Protein AF-X0T4K6-F1 (afdb_monomer_lite)

Structure (mmCIF, N/CA/C/O backbone):
data_AF-X0T4K6-F1
#
_entry.id   AF-X0T4K6-F1
#
loop_
_atom_site.group_PDB
_atom_site.id
_atom_site.type_symbol
_atom_site.label_atom_id
_atom_site.label_alt_id
_atom_site.label_comp_id
_atom_site.label_asym_id
_atom_site.label_entity_id
_atom_site.label_seq_id
_atom_site.pdbx_PDB_ins_code
_atom_site.Cartn_x
_atom_site.Cartn_y
_atom_site.Cartn_z
_atom_site.occupancy
_atom_site.B_iso_or_equiv
_atom_site.auth_seq_id
_atom_site.auth_comp_id
_atom_site.auth_asym_id
_atom_site.auth_atom_id
_atom_site.pdbx_PDB_model_num
ATOM 1 N N . MET A 1 1 ? 5.252 43.587 36.822 1.00 39.12 1 MET A N 1
ATOM 2 C CA . MET A 1 1 ? 5.323 43.220 35.393 1.00 39.12 1 MET A CA 1
ATOM 3 C C . MET A 1 1 ? 4.834 41.787 35.268 1.00 39.12 1 MET A C 1
ATOM 5 O O . MET A 1 1 ? 5.603 40.861 35.473 1.00 39.12 1 MET A O 1
ATOM 9 N N . THR A 1 2 ? 3.531 41.594 35.089 1.00 39.03 2 THR A N 1
ATOM 10 C CA . THR A 1 2 ? 2.929 40.259 34.969 1.00 39.03 2 THR A CA 1
ATOM 11 C C . THR A 1 2 ? 2.841 39.917 33.487 1.00 39.03 2 THR A C 1
ATOM 13 O O . THR A 1 2 ? 2.064 40.534 32.760 1.00 39.03 2 THR A O 1
ATOM 16 N N . HIS A 1 3 ? 3.676 38.987 33.023 1.00 38.81 3 HIS A N 1
ATOM 17 C CA . HIS A 1 3 ? 3.606 38.489 31.653 1.00 38.81 3 HIS A CA 1
ATOM 18 C C . HIS A 1 3 ? 2.270 37.767 31.431 1.00 38.81 3 HIS A C 1
ATOM 20 O O . HIS A 1 3 ? 1.945 36.819 32.141 1.00 38.81 3 HIS A O 1
ATOM 26 N N . SER A 1 4 ? 1.496 38.235 30.447 1.00 42.41 4 SER A N 1
ATOM 27 C CA . SER A 1 4 ? 0.382 37.474 29.875 1.00 42.41 4 SER A CA 1
ATOM 28 C C . SER A 1 4 ? 0.935 36.235 29.170 1.00 42.41 4 SER A C 1
ATOM 30 O O . SER A 1 4 ? 1.905 36.373 28.420 1.00 42.41 4 SER A O 1
ATOM 32 N N . PRO A 1 5 ? 0.346 35.042 29.353 1.00 49.62 5 PRO A N 1
ATOM 33 C CA . PRO A 1 5 ? 0.719 33.895 28.551 1.00 49.62 5 PRO A CA 1
ATOM 34 C C . PRO A 1 5 ? 0.211 34.110 27.123 1.00 49.62 5 PRO A C 1
ATOM 36 O O . PRO A 1 5 ? -0.975 34.335 26.877 1.00 49.62 5 PRO A O 1
ATOM 39 N N . HIS A 1 6 ? 1.164 34.083 26.200 1.00 42.81 6 HIS A N 1
ATOM 40 C CA . HIS A 1 6 ? 0.963 34.083 24.764 1.00 42.81 6 HIS A CA 1
ATOM 41 C C . HIS A 1 6 ? 0.064 32.893 24.404 1.00 42.81 6 HIS A C 1
ATOM 43 O O . HIS A 1 6 ? 0.386 31.750 24.713 1.00 42.81 6 HIS A O 1
ATOM 49 N N . SER A 1 7 ? -1.089 33.157 23.794 1.00 48.31 7 SER A N 1
ATOM 50 C CA . SER A 1 7 ? -1.938 32.116 23.228 1.00 48.31 7 SER A CA 1
ATOM 51 C C . SER A 1 7 ? -1.241 31.527 22.001 1.00 48.31 7 SER A C 1
ATOM 53 O 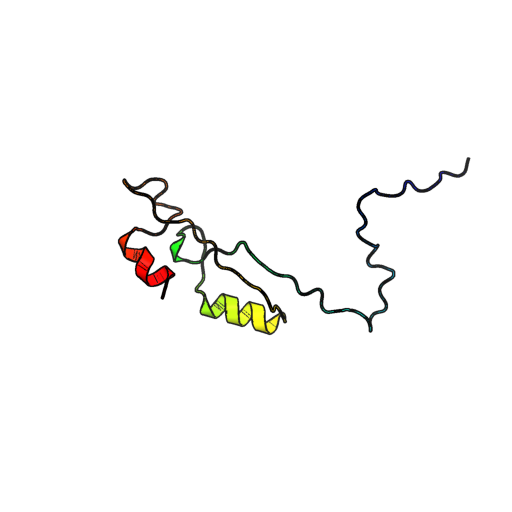O . SER A 1 7 ? -0.973 32.236 21.026 1.00 48.31 7 SER A O 1
ATOM 55 N N . ASP A 1 8 ? -0.916 30.238 22.067 1.00 49.72 8 ASP A N 1
ATOM 56 C CA . ASP A 1 8 ? -0.433 29.474 20.922 1.00 49.72 8 ASP A CA 1
ATOM 57 C C . ASP A 1 8 ? -1.563 29.356 19.894 1.00 49.72 8 ASP A C 1
ATOM 59 O O . ASP A 1 8 ? -2.675 28.913 20.185 1.00 49.72 8 ASP A O 1
ATOM 63 N N . LYS A 1 9 ? -1.291 29.821 18.672 1.00 49.12 9 LYS A N 1
ATOM 64 C CA . LYS A 1 9 ? -2.272 30.021 17.590 1.00 49.12 9 LYS A CA 1
ATOM 65 C C . LYS A 1 9 ? -2.646 28.738 16.839 1.00 49.12 9 LYS A C 1
ATOM 67 O O . LYS A 1 9 ? -3.180 28.799 15.734 1.00 49.12 9 LYS A O 1
ATOM 72 N N . HIS A 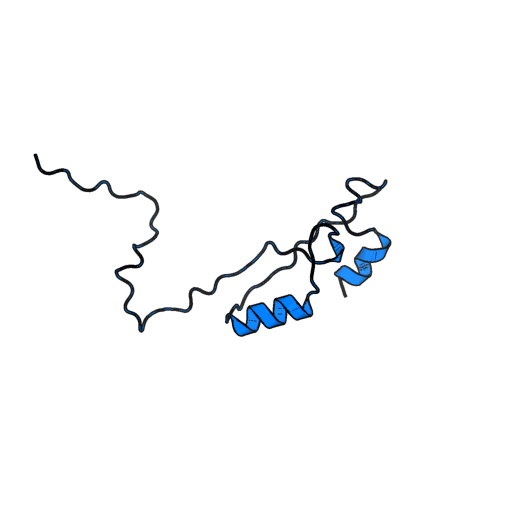1 10 ? -2.398 27.578 17.428 1.00 53.16 10 HIS A N 1
ATOM 73 C CA . HIS A 1 10 ? -2.777 26.287 16.872 1.00 53.16 10 HIS A CA 1
ATOM 74 C C . HIS A 1 10 ? -3.691 25.637 17.898 1.00 53.16 10 HIS A C 1
ATOM 76 O O . HIS A 1 10 ? -3.229 25.273 18.971 1.00 53.16 10 HIS A O 1
ATOM 82 N N . GLY A 1 11 ? -4.993 25.581 17.604 1.00 45.03 11 GLY A N 1
ATOM 83 C CA . GLY A 1 11 ? -6.068 25.153 18.508 1.00 45.03 11 GLY A CA 1
ATOM 84 C C . GLY A 1 11 ? -6.030 23.678 18.919 1.00 45.03 11 GLY A C 1
ATOM 85 O O . GLY A 1 11 ? -7.053 23.006 18.868 1.00 45.03 11 GLY A O 1
ATOM 86 N N . ILE A 1 12 ? -4.868 23.172 19.323 1.00 53.94 12 ILE A N 1
ATOM 87 C CA . ILE A 1 12 ? -4.693 21.871 19.948 1.00 53.94 12 ILE A CA 1
ATOM 88 C C . ILE A 1 12 ? -4.841 22.102 21.459 1.00 53.94 12 ILE A C 1
ATOM 90 O O . ILE A 1 12 ? -3.984 22.748 22.068 1.00 53.94 12 ILE A O 1
ATOM 94 N N . PRO A 1 13 ? -5.939 21.657 22.091 1.00 45.75 13 PRO A N 1
ATOM 95 C CA . PRO A 1 13 ? -6.136 21.862 23.518 1.00 45.75 13 PRO A CA 1
ATOM 96 C C . PRO A 1 13 ? -5.078 21.109 24.334 1.00 45.75 13 PRO A C 1
ATOM 98 O O . PRO A 1 13 ? -4.695 19.986 24.013 1.00 45.75 13 PRO A O 1
ATOM 101 N N . SER A 1 14 ? -4.628 21.726 25.430 1.00 53.59 14 SER A N 1
ATOM 102 C CA . SER A 1 14 ? -3.734 21.092 26.402 1.00 53.59 14 SER A CA 1
ATOM 103 C C . SER A 1 14 ? -4.347 19.792 26.937 1.00 53.59 14 SER A C 1
ATOM 105 O O . SER A 1 14 ? -5.456 19.800 27.479 1.00 53.59 14 SER A O 1
ATOM 107 N N . LEU A 1 15 ? -3.585 18.696 26.857 1.00 56.97 15 LEU A N 1
ATOM 108 C CA . LEU A 1 15 ? -3.977 17.347 27.299 1.00 56.97 15 LEU A CA 1
ATOM 109 C C . LEU A 1 15 ? -4.345 17.256 28.794 1.00 56.97 15 LEU A C 1
ATOM 111 O O . LEU A 1 15 ? -4.913 16.263 29.233 1.00 56.97 15 LEU A O 1
ATOM 115 N N . SER A 1 16 ? -4.060 18.298 29.579 1.00 59.12 16 SER A N 1
ATOM 116 C CA . SER A 1 16 ? -4.312 18.356 31.024 1.00 59.12 16 SER A CA 1
ATOM 117 C C . SER A 1 16 ? -5.776 18.603 31.419 1.00 59.12 16 SER A C 1
ATOM 119 O O . SER A 1 16 ? -6.098 18.544 32.604 1.00 59.12 16 SER A O 1
ATOM 121 N N . ARG A 1 17 ? -6.672 18.899 30.464 1.00 56.75 17 ARG A N 1
ATOM 122 C CA . ARG A 1 17 ? -8.077 19.274 30.738 1.00 56.75 17 ARG A CA 1
ATOM 123 C C . ARG A 1 17 ? -9.130 18.312 30.188 1.00 56.75 17 ARG A C 1
ATOM 125 O O . ARG A 1 17 ? -10.317 18.606 30.294 1.00 56.75 17 ARG A O 1
ATOM 132 N N . ILE A 1 18 ? -8.728 17.182 29.612 1.00 56.41 18 ILE A N 1
ATOM 133 C CA . ILE A 1 18 ? -9.672 16.178 29.111 1.00 56.41 18 ILE A CA 1
ATOM 134 C C . ILE A 1 18 ? -10.015 15.241 30.282 1.00 56.41 18 ILE A C 1
ATOM 136 O O . ILE A 1 18 ? -9.117 14.555 30.773 1.00 56.41 18 ILE A O 1
ATOM 140 N N . PRO A 1 19 ? -11.266 15.213 30.785 1.00 53.81 19 PRO A N 1
ATOM 141 C CA . PRO A 1 19 ? -11.643 14.281 31.842 1.00 53.81 19 PRO A CA 1
ATOM 142 C C . PRO A 1 19 ? -11.400 12.843 31.362 1.00 53.81 19 PRO A C 1
ATOM 144 O O . PRO A 1 19 ? -11.772 12.488 30.247 1.00 53.81 19 PRO A O 1
ATOM 147 N N . PHE A 1 20 ? -10.784 12.010 32.209 1.00 55.78 20 PHE A N 1
ATOM 148 C CA . PHE A 1 20 ? -10.326 10.646 31.880 1.00 55.78 20 PHE A CA 1
ATOM 149 C C . PHE A 1 20 ? -11.439 9.735 31.314 1.00 55.78 20 PHE A C 1
ATOM 151 O O . PHE A 1 20 ? -11.172 8.809 30.559 1.00 55.78 20 PHE A O 1
ATOM 158 N N . SER A 1 21 ? -12.703 10.036 31.630 1.00 54.03 21 SER A N 1
ATOM 159 C CA . SER A 1 21 ? -13.894 9.324 31.141 1.00 54.03 21 SER A CA 1
ATOM 160 C C . SER A 1 21 ? -14.411 9.807 29.775 1.00 54.03 21 SER A C 1
ATOM 162 O O . SER A 1 21 ? -15.342 9.215 29.234 1.00 54.03 21 SER A O 1
ATOM 164 N N . SER A 1 22 ? -13.851 10.883 29.225 1.00 52.62 22 SER A N 1
ATOM 165 C CA . SER A 1 22 ? -14.197 11.438 27.909 1.00 52.62 22 SER A CA 1
ATOM 166 C C . SER A 1 22 ? -13.019 11.370 26.947 1.00 52.62 22 SER A C 1
ATOM 168 O O . SER A 1 22 ? -12.962 12.137 25.986 1.00 52.62 22 SER A O 1
ATOM 170 N N . ILE A 1 23 ? -12.098 10.427 27.180 1.00 55.75 23 ILE A N 1
ATOM 171 C CA . ILE A 1 23 ? -11.206 9.923 26.141 1.00 55.75 23 ILE A CA 1
ATOM 172 C C . ILE A 1 23 ? -12.123 9.252 25.117 1.00 55.75 23 ILE A C 1
ATOM 174 O O . ILE A 1 23 ? -12.324 8.041 25.116 1.00 55.75 23 ILE A O 1
ATOM 178 N N . VAL A 1 24 ? -12.726 10.060 24.244 1.00 54.38 24 VAL A N 1
ATOM 179 C CA . VAL A 1 24 ? -12.950 9.642 22.869 1.00 54.38 24 VAL A CA 1
ATOM 180 C C . VAL A 1 24 ? -11.596 9.090 22.482 1.00 54.38 24 VAL A C 1
ATOM 182 O O . VAL A 1 24 ? -10.635 9.860 22.437 1.00 54.38 24 VAL A O 1
ATOM 185 N N . THR A 1 25 ? -11.488 7.761 22.398 1.00 58.41 25 THR A N 1
ATOM 186 C CA . THR A 1 25 ? -10.334 7.065 21.843 1.00 58.41 25 THR A CA 1
ATOM 187 C C . THR A 1 25 ? -9.919 7.908 20.662 1.00 58.41 25 THR A C 1
ATOM 189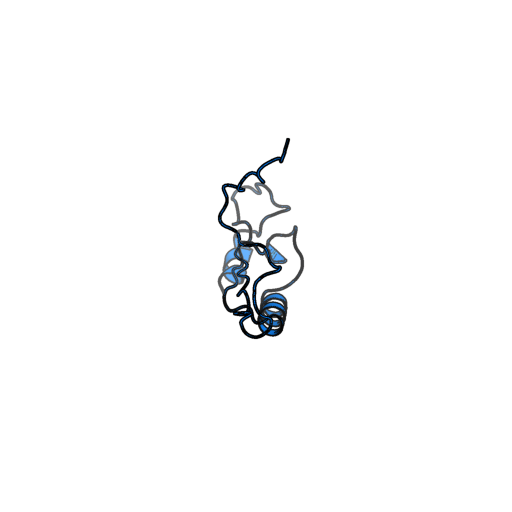 O O . THR A 1 25 ? -10.686 7.997 19.705 1.00 58.41 25 THR A O 1
ATOM 192 N N . LEU A 1 26 ? -8.824 8.664 20.787 1.00 58.47 26 LEU A N 1
ATOM 193 C CA . LEU A 1 26 ? -8.361 9.484 19.687 1.00 58.47 26 LEU A CA 1
ATOM 194 C C . LEU A 1 26 ? -8.019 8.431 18.641 1.00 58.47 26 LEU A C 1
ATOM 196 O O . LEU A 1 26 ? -7.036 7.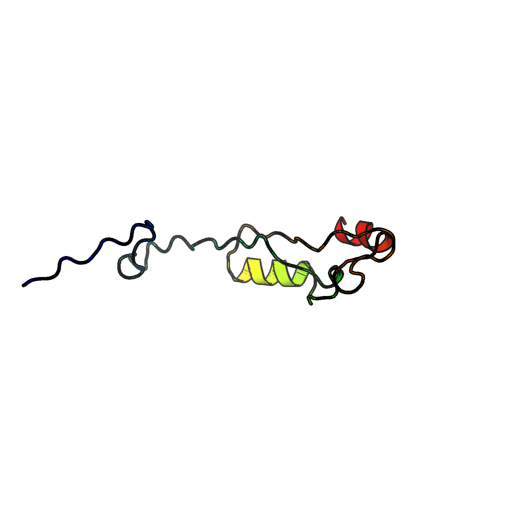712 18.805 1.00 58.47 26 LEU A O 1
ATOM 200 N N . MET A 1 27 ? -8.938 8.211 17.699 1.00 67.81 27 MET A N 1
ATOM 201 C CA . MET A 1 27 ? -8.857 7.154 16.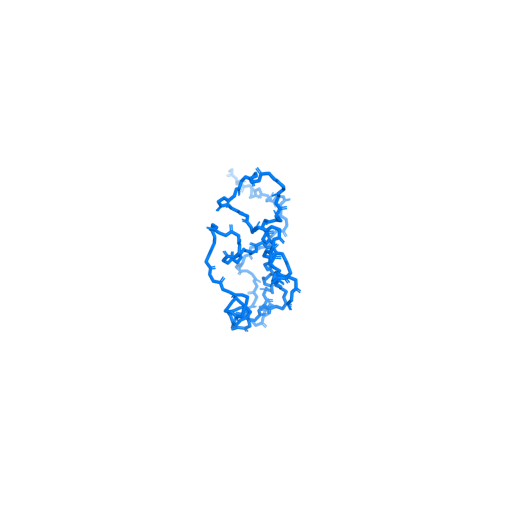705 1.00 67.81 27 MET A CA 1
ATOM 202 C C . MET A 1 27 ? -7.731 7.567 15.777 1.00 67.81 27 MET A C 1
ATOM 204 O O . MET A 1 27 ? -7.950 8.238 14.769 1.00 67.81 27 MET A O 1
ATOM 208 N N . LEU A 1 28 ? -6.502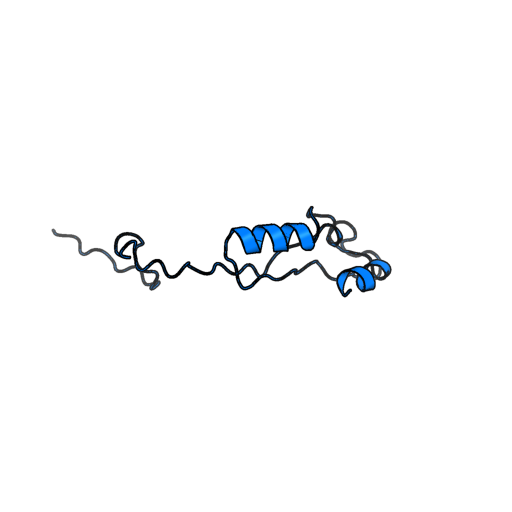 7.265 16.190 1.00 79.00 28 LEU A N 1
ATOM 209 C CA . LEU A 1 28 ? -5.333 7.575 15.406 1.00 79.00 28 LEU A CA 1
ATOM 210 C C . LEU A 1 28 ? -5.465 6.758 14.131 1.00 79.00 28 LEU A C 1
ATOM 212 O O . LEU A 1 28 ? -5.575 5.535 14.168 1.00 79.00 28 LEU A O 1
ATOM 216 N N . SER A 1 29 ? -5.550 7.473 13.025 1.00 89.06 29 SER A N 1
ATOM 217 C CA . SER A 1 29 ? -5.593 6.887 11.699 1.00 89.06 29 SER A CA 1
ATOM 218 C C . SER A 1 29 ? -4.189 6.958 11.130 1.00 89.06 29 SER A C 1
ATOM 220 O O . SER A 1 29 ? -3.547 8.005 11.237 1.00 89.06 29 SER A O 1
ATOM 222 N N . ASP A 1 30 ? -3.720 5.865 10.540 1.00 92.12 30 ASP A N 1
ATOM 223 C CA . ASP A 1 30 ? -2.445 5.838 9.828 1.00 92.12 30 ASP A CA 1
ATOM 224 C C . ASP A 1 30 ? -2.716 5.715 8.331 1.00 92.12 30 ASP A C 1
ATOM 226 O O . ASP A 1 30 ? -3.401 4.797 7.884 1.00 92.12 30 ASP A O 1
ATOM 230 N N . TYR A 1 31 ? -2.210 6.676 7.568 1.00 95.12 31 TYR A N 1
ATOM 231 C CA . TYR A 1 31 ? -2.386 6.743 6.121 1.00 95.12 31 TYR A CA 1
ATOM 232 C C . TYR A 1 31 ? -1.058 6.666 5.368 1.00 95.12 31 TYR A C 1
ATOM 234 O O . TYR A 1 31 ? -1.022 6.975 4.179 1.00 95.12 31 TYR A O 1
ATOM 242 N N . HIS A 1 32 ? 0.034 6.320 6.050 1.00 96.19 32 HIS A N 1
ATOM 243 C CA . HIS A 1 32 ? 1.357 6.226 5.450 1.00 96.19 32 HIS A CA 1
ATOM 244 C C . HIS A 1 32 ? 2.112 5.035 6.037 1.00 96.19 32 HIS A C 1
ATOM 246 O O . HIS A 1 32 ? 3.074 5.185 6.790 1.00 96.19 32 HIS A O 1
ATOM 252 N N . THR A 1 33 ? 1.685 3.834 5.664 1.00 95.94 33 THR A N 1
ATOM 253 C CA . THR A 1 33 ? 2.376 2.593 6.015 1.00 95.94 33 THR A CA 1
ATOM 254 C C . THR A 1 33 ? 2.887 1.900 4.759 1.00 95.94 33 THR A C 1
ATOM 256 O O . THR A 1 33 ? 2.200 1.872 3.742 1.00 95.94 33 THR A O 1
ATOM 259 N N . HIS A 1 34 ? 4.080 1.313 4.846 1.00 98.12 34 HIS A N 1
ATOM 260 C CA . HIS A 1 34 ? 4.687 0.515 3.780 1.00 98.12 34 HIS A CA 1
ATOM 261 C C . HIS A 1 34 ? 4.767 -0.954 4.188 1.00 98.12 34 HIS A C 1
ATOM 263 O O . HIS A 1 34 ? 5.012 -1.258 5.356 1.00 98.12 34 HIS A O 1
ATOM 269 N N . THR A 1 35 ? 4.596 -1.854 3.227 1.00 98.00 35 THR A N 1
ATOM 270 C CA . THR A 1 35 ? 4.781 -3.299 3.397 1.00 98.00 35 THR A CA 1
ATOM 271 C C . THR A 1 35 ? 6.147 -3.756 2.885 1.00 98.00 35 THR A C 1
ATOM 273 O O . THR A 1 35 ? 6.903 -2.996 2.271 1.00 98.00 35 THR A O 1
ATOM 276 N N . ILE A 1 36 ? 6.441 -5.046 3.068 1.00 97.94 36 ILE A N 1
ATOM 277 C CA . ILE A 1 36 ? 7.624 -5.704 2.503 1.00 97.94 36 ILE A CA 1
ATOM 278 C C . ILE A 1 36 ? 7.768 -5.543 0.977 1.00 97.94 36 ILE A C 1
ATOM 280 O O . ILE A 1 36 ? 8.889 -5.569 0.463 1.00 97.94 36 ILE A O 1
ATOM 284 N N . LEU A 1 37 ? 6.676 -5.331 0.228 1.00 97.81 37 LEU A N 1
ATOM 285 C CA . LEU A 1 37 ? 6.744 -5.124 -1.227 1.00 97.81 37 LEU A CA 1
ATOM 286 C C . LEU A 1 37 ? 7.464 -3.822 -1.602 1.00 97.81 37 LEU A C 1
ATOM 288 O O . LEU A 1 37 ? 8.069 -3.740 -2.674 1.00 97.81 37 LEU A O 1
ATOM 292 N N . CYS A 1 38 ? 7.484 -2.843 -0.698 1.00 96.94 38 CYS A N 1
ATOM 293 C CA . CYS A 1 38 ? 8.227 -1.602 -0.860 1.00 96.94 38 CYS A CA 1
ATOM 294 C C . CYS A 1 38 ? 9.751 -1.779 -0.705 1.00 96.94 38 CYS A C 1
ATOM 296 O O . CYS A 1 38 ? 10.507 -0.867 -1.017 1.00 96.94 38 CYS A O 1
ATOM 298 N N . LYS A 1 39 ? 10.232 -2.946 -0.247 1.00 97.12 39 LYS A N 1
ATOM 299 C CA . LYS A 1 39 ? 11.657 -3.327 -0.084 1.00 97.12 39 LYS A CA 1
ATOM 300 C C . LYS A 1 39 ? 12.490 -2.516 0.919 1.00 97.12 39 LYS A C 1
ATOM 302 O O . LYS A 1 39 ? 13.582 -2.953 1.266 1.00 97.12 39 LYS A O 1
ATOM 307 N N . HIS A 1 40 ? 11.986 -1.386 1.407 1.00 97.19 40 HIS A N 1
ATOM 308 C CA . HIS A 1 40 ? 12.610 -0.580 2.464 1.00 97.19 40 HIS A CA 1
ATOM 309 C C . HIS A 1 40 ? 11.842 -0.632 3.796 1.00 97.19 40 HIS A C 1
ATOM 311 O O . HIS A 1 40 ? 12.193 0.063 4.750 1.00 97.19 40 HIS A O 1
ATOM 317 N N . ALA A 1 41 ? 10.767 -1.417 3.835 1.00 97.19 41 ALA A N 1
ATOM 318 C CA . ALA A 1 41 ? 9.948 -1.678 5.005 1.00 97.19 41 ALA A CA 1
ATOM 319 C C . ALA A 1 41 ? 9.801 -3.190 5.195 1.00 97.19 41 ALA A C 1
ATOM 321 O O . ALA A 1 41 ? 10.065 -3.975 4.283 1.00 97.19 41 ALA A O 1
ATOM 322 N N . GLU A 1 42 ? 9.386 -3.587 6.390 1.00 97.31 42 GLU A N 1
ATOM 323 C CA . GLU A 1 42 ? 9.173 -4.980 6.772 1.00 97.31 42 GLU A CA 1
ATOM 324 C C . GLU A 1 42 ? 7.705 -5.209 7.149 1.00 97.31 42 GLU A C 1
ATOM 326 O O . GLU A 1 42 ? 6.963 -4.262 7.405 1.00 97.31 42 GLU A O 1
ATOM 331 N N . GLY A 1 43 ? 7.294 -6.476 7.208 1.00 97.00 43 GLY A N 1
ATOM 332 C CA . GLY A 1 43 ? 5.950 -6.883 7.619 1.00 97.00 43 GLY A CA 1
ATOM 333 C C . GLY A 1 43 ? 4.950 -7.030 6.470 1.00 97.00 43 GLY A C 1
ATOM 334 O O . GLY A 1 43 ? 5.154 -6.548 5.348 1.00 97.00 43 GLY A O 1
ATOM 335 N N . VAL A 1 44 ? 3.852 -7.731 6.761 1.00 97.06 44 VAL A N 1
ATOM 336 C CA . VAL A 1 44 ? 2.768 -8.017 5.802 1.00 97.06 44 VAL A CA 1
ATOM 337 C C . VAL A 1 44 ? 1.430 -7.416 6.250 1.00 97.06 44 VAL A C 1
ATOM 339 O O . VAL A 1 44 ? 1.206 -7.267 7.455 1.00 97.06 44 VAL A O 1
ATOM 342 N N . PRO A 1 45 ? 0.492 -7.116 5.325 1.00 96.31 45 PRO A N 1
ATOM 343 C CA . PRO A 1 45 ? -0.766 -6.441 5.655 1.00 96.31 45 PRO A CA 1
ATOM 344 C C . PRO A 1 45 ? -1.537 -7.031 6.844 1.00 96.31 45 PRO A C 1
ATOM 346 O O . PRO A 1 45 ? -2.005 -6.296 7.712 1.00 96.31 45 PRO A O 1
ATOM 349 N N . ALA A 1 46 ? -1.614 -8.362 6.942 1.00 96.50 46 ALA A N 1
ATOM 350 C CA . ALA A 1 46 ? -2.328 -9.045 8.021 1.00 96.50 46 ALA A CA 1
ATOM 351 C C . ALA A 1 46 ? -1.772 -8.729 9.425 1.00 96.50 46 ALA A C 1
ATOM 353 O O . ALA A 1 46 ? -2.540 -8.609 10.385 1.00 96.50 46 ALA A O 1
ATOM 354 N N . GLU A 1 47 ? -0.453 -8.565 9.558 1.00 97.38 47 GLU A N 1
ATOM 355 C CA . GLU A 1 47 ? 0.199 -8.237 10.830 1.00 97.38 47 GLU A CA 1
ATOM 356 C C . GLU A 1 47 ? -0.139 -6.810 11.262 1.00 97.38 47 GLU A C 1
ATOM 358 O O . GLU A 1 47 ? -0.546 -6.591 12.411 1.00 97.38 47 GLU A O 1
ATOM 363 N N . PHE A 1 48 ? -0.058 -5.862 10.322 1.00 96.12 48 PHE A N 1
ATOM 364 C CA . PHE A 1 48 ? -0.440 -4.467 10.535 1.00 96.12 48 PHE A CA 1
ATOM 365 C C . PHE A 1 48 ? -1.920 -4.340 10.899 1.00 96.12 48 PHE A C 1
ATOM 367 O O . PHE A 1 48 ? -2.243 -3.730 11.916 1.00 96.12 48 PHE A O 1
ATOM 374 N N . CYS A 1 49 ? -2.828 -4.989 10.162 1.00 95.00 49 CYS A N 1
ATOM 375 C CA . CYS A 1 49 ? -4.256 -4.994 10.492 1.00 95.00 49 CYS A CA 1
ATOM 376 C C . CYS A 1 49 ? -4.525 -5.610 11.876 1.00 95.00 49 CYS A C 1
ATOM 378 O O . CYS A 1 49 ? -5.363 -5.118 12.637 1.00 95.00 49 CYS A O 1
ATOM 380 N N . GLY A 1 50 ? -3.799 -6.673 12.239 1.00 95.44 50 GLY A N 1
ATOM 381 C CA . GLY A 1 50 ? -3.866 -7.270 13.570 1.00 95.44 50 GLY A CA 1
ATOM 382 C C . GLY A 1 50 ? -3.428 -6.302 14.673 1.00 95.44 50 GLY A C 1
ATOM 383 O O . GLY A 1 50 ? -4.084 -6.231 15.716 1.00 95.44 50 GLY A O 1
ATOM 384 N N . ALA A 1 51 ? -2.349 -5.550 14.450 1.00 93.81 51 ALA A N 1
ATOM 385 C CA . ALA A 1 51 ? -1.867 -4.522 15.370 1.00 93.81 51 ALA A CA 1
ATOM 386 C C . ALA A 1 51 ? -2.840 -3.340 15.477 1.00 93.81 51 ALA A C 1
ATOM 388 O O . ALA A 1 51 ? -3.240 -2.990 16.588 1.00 93.81 51 ALA A O 1
ATOM 389 N N . ALA A 1 52 ? -3.296 -2.806 14.344 1.00 92.62 52 ALA A N 1
ATOM 390 C CA . ALA A 1 52 ? -4.270 -1.722 14.264 1.00 92.62 52 ALA A CA 1
ATOM 391 C C . ALA A 1 52 ? -5.556 -2.062 15.037 1.00 92.62 52 ALA A C 1
ATOM 393 O O . ALA A 1 52 ? -6.027 -1.272 15.858 1.00 92.62 52 ALA A O 1
ATOM 394 N N . ARG A 1 53 ? -6.066 -3.293 14.883 1.00 92.38 53 ARG A N 1
ATOM 395 C CA . ARG A 1 53 ? -7.242 -3.773 15.625 1.00 92.38 53 ARG A CA 1
ATOM 396 C C . ARG A 1 53 ? -7.013 -3.837 17.137 1.00 92.38 53 ARG A C 1
ATOM 398 O O . ARG A 1 53 ? -7.912 -3.476 17.891 1.00 92.38 53 ARG A O 1
ATOM 405 N N . ARG A 1 54 ? -5.835 -4.278 17.599 1.00 92.44 54 ARG A N 1
ATOM 406 C CA . ARG A 1 54 ? -5.495 -4.290 19.040 1.00 92.44 54 ARG A CA 1
ATOM 407 C C . ARG A 1 54 ? -5.403 -2.881 19.628 1.00 92.44 54 ARG A C 1
ATOM 409 O O . ARG A 1 54 ? -5.700 -2.704 20.803 1.00 92.44 54 ARG A O 1
ATOM 416 N N . LEU A 1 55 ? -5.012 -1.904 18.813 1.00 89.00 55 LEU A N 1
ATOM 417 C CA . LEU A 1 55 ? -4.922 -0.492 19.188 1.00 89.00 55 LEU A CA 1
ATOM 418 C C . LEU A 1 55 ? -6.264 0.254 19.081 1.00 89.00 55 LEU A C 1
ATOM 420 O O . LEU A 1 55 ? -6.332 1.429 19.431 1.00 89.00 55 LEU A O 1
ATOM 424 N N . GLY A 1 56 ? -7.331 -0.402 18.613 1.00 89.69 56 GLY A N 1
ATOM 425 C CA . GLY A 1 56 ? -8.638 0.230 18.420 1.00 89.69 56 GLY A CA 1
ATOM 426 C C . GLY A 1 56 ? -8.690 1.202 17.235 1.00 89.69 56 GLY A C 1
ATOM 427 O O . GLY A 1 56 ? -9.566 2.065 17.197 1.00 89.69 56 GLY A O 1
ATOM 428 N N . MET A 1 57 ? -7.766 1.079 16.276 1.00 90.75 57 MET A N 1
ATOM 429 C CA . MET A 1 57 ? -7.763 1.887 15.054 1.00 90.75 57 MET A CA 1
ATOM 430 C C . MET A 1 57 ? -8.882 1.424 14.118 1.00 90.75 57 MET A C 1
ATOM 432 O O . MET A 1 57 ? -9.077 0.226 13.905 1.00 90.75 57 MET A O 1
ATOM 436 N N . THR A 1 58 ? -9.599 2.379 13.533 1.00 90.31 58 THR A N 1
ATOM 437 C CA . THR A 1 58 ? -10.690 2.124 12.576 1.00 90.31 58 THR A CA 1
ATOM 438 C C . THR A 1 58 ? -10.364 2.543 11.152 1.00 90.31 58 THR A C 1
ATOM 440 O O . THR A 1 58 ? -11.113 2.206 10.238 1.00 90.31 58 THR A O 1
ATOM 443 N N . GLN A 1 59 ? -9.254 3.253 10.950 1.00 92.50 59 GLN A N 1
ATOM 444 C CA . GLN A 1 59 ? -8.777 3.679 9.641 1.00 92.50 59 GLN A CA 1
ATOM 445 C C . GLN A 1 59 ? -7.278 3.405 9.542 1.00 92.50 59 GLN A C 1
ATOM 447 O O . GLN A 1 59 ? -6.512 3.733 10.451 1.00 92.50 59 GLN A O 1
ATOM 452 N N . PHE A 1 60 ? -6.882 2.769 8.446 1.00 93.19 60 PHE A N 1
ATOM 453 C CA . PHE A 1 60 ? -5.513 2.357 8.176 1.00 93.19 60 PHE A CA 1
ATOM 454 C C . PHE A 1 60 ? -5.323 2.242 6.660 1.00 93.19 60 PHE A C 1
ATOM 456 O O . PHE A 1 60 ? -6.221 1.725 5.989 1.00 93.19 60 PHE A O 1
ATOM 463 N N . ALA A 1 61 ? -4.197 2.701 6.116 1.00 95.38 61 ALA A N 1
ATOM 464 C CA . ALA A 1 61 ? -3.894 2.567 4.693 1.00 95.38 61 ALA A CA 1
ATOM 465 C C . ALA A 1 61 ? -2.450 2.125 4.440 1.00 95.38 61 ALA A C 1
ATOM 467 O O . ALA A 1 61 ? -1.513 2.582 5.093 1.00 95.38 61 ALA A O 1
ATOM 468 N N . PHE A 1 62 ? -2.293 1.275 3.426 1.00 97.69 62 PHE A N 1
ATOM 469 C CA . PHE A 1 62 ? -1.001 0.910 2.858 1.00 97.69 62 PHE A CA 1
ATOM 470 C C . PHE A 1 62 ? -0.711 1.801 1.653 1.00 97.69 62 PHE A C 1
ATOM 472 O O . PHE A 1 62 ? -1.534 1.915 0.746 1.00 97.69 62 PHE A O 1
ATOM 479 N N . THR A 1 63 ? 0.463 2.418 1.632 1.00 97.62 63 THR A N 1
ATOM 480 C CA . THR A 1 63 ? 0.892 3.390 0.621 1.00 97.62 63 THR A CA 1
ATOM 481 C C . THR A 1 63 ? 2.278 3.051 0.084 1.00 97.62 63 THR A C 1
ATOM 483 O O . THR A 1 63 ? 3.139 3.928 -0.021 1.00 97.62 63 THR A O 1
ATOM 486 N N . ASP A 1 64 ? 2.494 1.775 -0.234 1.00 98.31 64 ASP A N 1
ATOM 487 C CA . ASP A 1 64 ? 3.725 1.299 -0.858 1.00 98.31 64 ASP A CA 1
ATOM 488 C C . ASP A 1 64 ? 4.074 2.124 -2.098 1.00 98.31 64 ASP A C 1
ATOM 490 O O . ASP A 1 64 ? 3.216 2.590 -2.857 1.00 98.31 64 ASP A O 1
ATOM 494 N N . HIS A 1 65 ? 5.370 2.287 -2.340 1.00 97.94 65 HIS A N 1
ATOM 495 C CA . HIS A 1 65 ? 5.839 2.958 -3.532 1.00 97.94 65 HIS A CA 1
ATOM 496 C C . HIS A 1 65 ? 5.458 2.164 -4.786 1.00 97.94 65 HIS A C 1
ATOM 498 O O . HIS A 1 65 ? 5.882 1.023 -4.991 1.00 97.94 65 HIS A O 1
ATOM 504 N N . ALA A 1 66 ? 4.689 2.821 -5.658 1.00 96.69 66 ALA A N 1
ATOM 505 C CA . ALA A 1 66 ? 4.256 2.263 -6.930 1.00 96.69 66 ALA A CA 1
ATOM 506 C C . ALA A 1 66 ? 5.449 1.764 -7.769 1.00 96.69 66 ALA A C 1
ATOM 508 O O . ALA A 1 66 ? 6.519 2.404 -7.763 1.00 96.69 66 ALA A O 1
ATOM 509 N N . PRO A 1 67 ? 5.266 0.661 -8.522 1.00 96.75 67 PRO A N 1
ATOM 510 C CA . PRO A 1 67 ? 6.289 0.169 -9.429 1.00 96.75 67 PRO A CA 1
ATOM 511 C C . PRO A 1 67 ? 6.619 1.232 -10.476 1.00 96.75 67 PRO A C 1
ATOM 513 O O . PRO A 1 67 ? 5.756 1.986 -10.927 1.00 96.75 67 PRO A O 1
ATOM 516 N N . ALA A 1 68 ? 7.885 1.277 -10.881 1.00 95.19 68 ALA A N 1
ATOM 517 C CA . ALA A 1 68 ? 8.364 2.199 -11.899 1.00 95.19 68 ALA A CA 1
ATOM 518 C C . ALA A 1 68 ? 9.025 1.436 -13.059 1.00 95.19 68 ALA A C 1
ATOM 520 O O . ALA A 1 68 ? 9.700 0.424 -12.829 1.00 95.19 68 ALA A O 1
ATOM 521 N N . PRO A 1 69 ? 8.862 1.903 -14.312 1.00 90.19 69 PRO A N 1
ATOM 522 C CA . PRO A 1 69 ? 9.542 1.310 -15.455 1.00 90.19 69 PRO A CA 1
ATOM 523 C C . PRO A 1 69 ? 11.062 1.509 -15.359 1.00 90.19 69 PRO A C 1
ATOM 525 O O . PRO A 1 69 ? 11.563 2.373 -14.636 1.00 90.19 69 PRO A O 1
ATOM 528 N N . CYS A 1 70 ? 11.809 0.702 -16.114 1.00 91.62 70 CYS A N 1
ATOM 529 C CA . CYS A 1 70 ? 13.263 0.830 -16.282 1.00 91.62 70 CYS A CA 1
ATOM 530 C C . CYS A 1 70 ? 14.092 0.741 -14.983 1.00 91.62 70 CYS A C 1
ATOM 532 O O . CYS A 1 70 ? 15.244 1.168 -14.957 1.00 91.62 70 CYS A O 1
ATOM 534 N N . GLY A 1 71 ? 13.535 0.177 -13.906 1.00 87.56 71 GLY A N 1
ATOM 535 C CA . GLY A 1 71 ? 14.263 -0.057 -12.656 1.00 87.56 71 GLY A CA 1
ATOM 536 C C . GLY A 1 71 ? 14.558 1.201 -11.837 1.00 87.56 71 GLY A C 1
ATOM 537 O O . GLY A 1 71 ? 15.429 1.149 -10.963 1.00 87.56 71 GLY A O 1
ATOM 538 N N . TYR A 1 72 ? 13.851 2.310 -12.092 1.00 94.31 72 TYR A N 1
ATOM 539 C CA . TYR A 1 72 ? 13.924 3.498 -11.241 1.00 94.31 72 TYR A CA 1
ATOM 540 C C . TYR A 1 72 ? 13.664 3.107 -9.785 1.00 94.31 72 TYR A C 1
ATOM 542 O O . TYR A 1 72 ? 12.652 2.481 -9.481 1.00 94.31 72 TYR A O 1
ATOM 550 N N . ASP A 1 73 ? 14.605 3.459 -8.906 1.00 95.81 73 ASP A N 1
ATOM 551 C CA . ASP A 1 73 ? 14.478 3.275 -7.459 1.00 95.81 73 ASP A CA 1
ATOM 552 C C . ASP A 1 73 ? 14.097 1.832 -7.045 1.00 95.81 73 ASP A C 1
ATOM 554 O O . ASP A 1 73 ? 13.293 1.573 -6.152 1.00 95.81 73 ASP A O 1
ATOM 558 N N . ARG A 1 74 ? 14.699 0.846 -7.726 1.00 95.38 74 ARG A N 1
ATOM 559 C CA . ARG A 1 74 ? 14.399 -0.592 -7.570 1.00 95.38 74 ARG A CA 1
ATOM 560 C C . ARG A 1 74 ? 14.564 -1.164 -6.156 1.00 95.38 74 ARG A C 1
ATOM 562 O O . ARG A 1 74 ? 14.128 -2.295 -5.927 1.00 95.38 74 ARG A O 1
ATOM 569 N N . TRP A 1 75 ? 15.238 -0.440 -5.265 1.00 96.62 75 TRP A N 1
ATOM 570 C CA . TRP A 1 75 ? 15.480 -0.827 -3.873 1.00 96.62 75 TRP A CA 1
ATOM 571 C C . TRP A 1 75 ? 14.372 -0.380 -2.922 1.00 96.62 75 TRP A C 1
ATOM 573 O O . TRP A 1 75 ? 14.316 -0.897 -1.817 1.00 96.62 75 TRP A O 1
ATOM 583 N N . ASN A 1 76 ? 13.493 0.525 -3.358 1.00 97.56 76 ASN A N 1
ATOM 584 C CA . ASN A 1 76 ? 12.405 1.065 -2.546 1.00 97.56 76 ASN A CA 1
ATOM 585 C C . ASN A 1 76 ? 11.041 0.879 -3.232 1.00 97.56 76 ASN A C 1
ATOM 587 O O . ASN A 1 76 ? 10.104 1.602 -2.942 1.00 97.56 76 ASN A O 1
ATOM 591 N N . ARG A 1 77 ? 10.921 -0.018 -4.219 1.00 97.88 77 ARG A N 1
ATOM 592 C CA . ARG A 1 77 ? 9.697 -0.184 -5.024 1.00 97.88 77 ARG A CA 1
ATOM 593 C C . ARG A 1 77 ? 9.454 -1.633 -5.371 1.00 97.88 77 ARG A C 1
ATOM 595 O O . ARG A 1 77 ? 10.396 -2.334 -5.757 1.00 97.88 77 ARG A O 1
ATOM 602 N N . MET A 1 78 ? 8.196 -2.055 -5.352 1.00 97.12 78 MET A N 1
ATOM 603 C CA . MET A 1 78 ? 7.795 -3.324 -5.955 1.00 97.12 78 MET A CA 1
ATOM 604 C C . MET A 1 78 ? 8.080 -3.317 -7.468 1.00 97.12 78 MET A C 1
ATOM 606 O O . MET A 1 78 ? 8.187 -2.258 -8.094 1.00 97.12 78 MET A O 1
ATOM 610 N N . THR A 1 79 ? 8.250 -4.488 -8.075 1.00 96.25 79 THR A N 1
ATOM 611 C CA . THR A 1 79 ? 8.319 -4.595 -9.542 1.00 96.25 79 THR A CA 1
ATOM 612 C C . THR A 1 79 ? 6.921 -4.523 -10.159 1.00 96.25 79 THR A C 1
ATOM 614 O O . THR A 1 79 ? 5.921 -4.711 -9.470 1.00 96.25 79 THR A O 1
ATOM 617 N N . LEU A 1 80 ? 6.836 -4.278 -11.474 1.00 95.81 80 LEU A N 1
ATOM 618 C CA . LEU A 1 80 ? 5.558 -4.327 -12.199 1.00 95.81 80 LEU A CA 1
ATOM 619 C C . LEU A 1 80 ? 4.859 -5.688 -12.037 1.00 95.81 80 LEU A C 1
ATOM 621 O O . LEU A 1 80 ? 3.653 -5.724 -11.831 1.00 95.81 80 LEU A O 1
ATOM 625 N N . ASP A 1 81 ? 5.620 -6.784 -12.033 1.00 95.88 81 ASP A N 1
ATOM 626 C CA . ASP A 1 81 ? 5.084 -8.143 -11.866 1.00 95.88 81 ASP A CA 1
ATOM 627 C C . ASP A 1 81 ? 4.586 -8.435 -10.440 1.00 95.88 81 ASP A C 1
ATOM 629 O O . ASP A 1 81 ? 3.798 -9.353 -10.241 1.00 95.88 81 ASP A O 1
ATOM 633 N N . GLN A 1 82 ? 5.035 -7.667 -9.440 1.00 96.50 82 GLN A N 1
ATOM 634 C CA . GLN A 1 82 ? 4.564 -7.772 -8.053 1.00 96.50 82 GLN A CA 1
ATOM 635 C C . GLN A 1 82 ? 3.294 -6.950 -7.797 1.00 96.50 82 GLN A C 1
ATOM 637 O O . GLN A 1 82 ? 2.636 -7.154 -6.781 1.00 96.50 82 GLN A O 1
ATOM 642 N N . PHE A 1 83 ? 2.939 -6.030 -8.700 1.00 96.69 83 PHE A N 1
ATOM 643 C CA . PHE A 1 83 ? 1.781 -5.156 -8.524 1.00 96.69 83 PHE A CA 1
ATOM 644 C C . PHE A 1 83 ? 0.444 -5.905 -8.390 1.00 96.69 83 PHE A C 1
ATOM 646 O O . PHE A 1 83 ? -0.333 -5.509 -7.526 1.00 96.69 83 PHE A O 1
ATOM 653 N N . PRO A 1 84 ? 0.165 -6.998 -9.133 1.00 97.25 84 PRO A N 1
ATOM 654 C CA . PRO A 1 84 ? -1.039 -7.796 -8.897 1.00 97.25 84 PRO A CA 1
ATOM 655 C C . PRO A 1 84 ? -1.157 -8.279 -7.444 1.00 97.25 84 PRO A C 1
ATOM 657 O O . PRO A 1 84 ? -2.193 -8.091 -6.826 1.00 97.25 84 PRO A O 1
ATOM 660 N N . THR A 1 85 ? -0.060 -8.768 -6.852 1.00 96.00 85 THR A N 1
ATOM 661 C CA . THR A 1 85 ? -0.025 -9.204 -5.445 1.00 96.00 85 THR A CA 1
ATOM 662 C C . THR A 1 85 ? -0.269 -8.070 -4.446 1.00 96.00 85 THR A C 1
ATOM 664 O O . THR A 1 85 ? -0.709 -8.332 -3.336 1.00 96.00 85 THR A O 1
ATOM 667 N N . TYR A 1 86 ? 0.041 -6.820 -4.799 1.00 96.69 86 TYR A N 1
ATOM 668 C CA . TYR A 1 86 ? -0.265 -5.664 -3.949 1.00 96.69 86 TYR A CA 1
ATOM 669 C C . TYR A 1 86 ? -1.760 -5.300 -3.966 1.00 96.69 86 TYR A C 1
ATOM 671 O O . TYR A 1 86 ? -2.259 -4.735 -2.996 1.00 96.69 86 TYR A O 1
ATOM 679 N N . VAL A 1 87 ? -2.453 -5.576 -5.075 1.00 95.62 87 VAL A N 1
ATOM 680 C CA . VAL A 1 87 ? -3.871 -5.232 -5.270 1.00 95.62 87 VAL A CA 1
ATOM 681 C C . VAL A 1 87 ? -4.818 -6.308 -4.722 1.00 95.62 87 VAL A C 1
ATOM 683 O O . VAL A 1 87 ? -5.923 -5.955 -4.309 1.00 95.62 87 VAL A O 1
ATOM 686 N N . ASP A 1 88 ? -4.398 -7.577 -4.745 1.00 92.44 88 ASP A N 1
ATOM 687 C CA . ASP A 1 88 ? -5.148 -8.737 -4.227 1.00 92.44 88 ASP A CA 1
ATOM 688 C C . ASP A 1 88 ? -5.373 -8.687 -2.700 1.00 92.44 88 ASP A C 1
ATOM 690 O O . ASP A 1 88 ? -6.516 -8.981 -2.267 1.00 92.44 88 ASP A O 1
#

pLDDT: mean 81.61, std 20.59, range [38.81, 98.31]

Organism: NCBI:txid412755

Radius of gyration: 20.55 Å; chains: 1; bounding box: 30×52×52 Å

Foldseek 3Di:
DDDDDDDDPPPDDDPPPQPPVPCPVPQDAEAEDEDCLQQVDYDDPVVVVVVSVVSVHPHYHYDQDEADPPCVVVNRHHHPVCVVVVVD

Sequence (88 aa):
MTHSPHSDKHGIPSLSRIPFSSIVTLMLSDYHTHTILCKHAEGVPAEFCGAARRLGMTQFAFTDHAPAPCGYDRWNRMTLDQFPTYVD

Secondary structure (DSSP, 8-state):
--PPPPPPSS----GGGS-GGG-------EEEE--GGGSSS---HHHHHHHHHHTT---EEE-PPPP-GGGTTTTSS--GGGHHHHH-

InterPro domains:
  IPR004013 PHP domain [PF02811] (30-70)
  IPR016195 Polymerase/histidinol phosphatase-like [SSF89550] (27-73)